Protein AF-A0A498IYC4-F1 (afdb_monomer_lite)

Radius of gyration: 26.21 Å; chains: 1; bounding box: 72×54×59 Å

Foldseek 3Di:
DDDDPPDDQPPVRVVVVVVVVVVVVVVVVVVVVVVLVVVLVVQLCQACLQPDDPDDDDPLADDDPVPPPDCPVPDPDPVRFAEDEPVDDDDDPGYHYDPPVDDPVVVVVVVVVVVVLSPDDSVVCSVQDDDDPPQQKHWHFFDPCVVPDSHGHPDIDIDFDCPPPVVRVVRDDD

Secondary structure (DSSP, 8-state):
----------HHHHHHHHHHHHHHHHHHHHHHHHHHHHHHHHHHHHSHHHH-SSPPPPGGGS--TTTS---GGGSPPGGGS-EEETTT----SS-EEES-S--HHHHHHHHHHHHHHHHS-HHHHHTTBS--TT-S-EEEESSTTGGG-SS--S-EEEE---SSHHHHHTTS--

Organism: Malus domestica (NCBI:txid3750)

Structure (mmCIF, N/CA/C/O backbone):
data_AF-A0A498IYC4-F1
#
_entry.id   AF-A0A498IYC4-F1
#
loop_
_atom_site.group_PDB
_atom_site.id
_atom_site.type_symbol
_atom_site.label_atom_id
_atom_site.label_alt_id
_atom_site.label_comp_id
_atom_site.label_asym_id
_atom_site.label_entity_id
_atom_site.label_seq_id
_atom_site.pdbx_PDB_ins_code
_atom_site.Cartn_x
_atom_site.Cartn_y
_atom_site.Cartn_z
_atom_site.occupancy
_atom_site.B_iso_or_equiv
_atom_site.auth_seq_id
_atom_site.auth_comp_id
_atom_site.auth_asym_id
_atom_site.auth_atom_id
_atom_site.pdbx_PDB_model_num
ATOM 1 N N . MET A 1 1 ? 43.119 5.562 38.377 1.00 42.00 1 MET A N 1
ATOM 2 C CA . MET A 1 1 ? 43.203 6.939 38.907 1.00 42.00 1 MET A CA 1
ATOM 3 C C . MET A 1 1 ? 44.291 7.665 38.141 1.00 42.00 1 MET A C 1
ATOM 5 O O . MET A 1 1 ? 45.462 7.445 38.417 1.00 42.00 1 MET A O 1
ATOM 9 N N . SER A 1 2 ? 43.911 8.480 37.162 1.00 34.44 2 SER A N 1
ATOM 10 C CA . SER A 1 2 ? 44.823 9.415 36.503 1.00 34.44 2 SER A CA 1
ATOM 11 C C . SER A 1 2 ? 44.057 10.721 36.361 1.00 34.44 2 SER A C 1
ATOM 13 O O . SER A 1 2 ? 43.002 10.772 35.736 1.00 34.44 2 SER A O 1
ATOM 15 N N . SER A 1 3 ? 44.538 11.705 37.108 1.00 34.72 3 SER A N 1
ATOM 16 C CA . SER A 1 3 ? 43.921 12.995 37.385 1.00 34.72 3 SER A CA 1
ATOM 17 C C . SER A 1 3 ? 43.755 13.814 36.105 1.00 34.72 3 SER A C 1
ATOM 19 O O . SER A 1 3 ? 44.741 14.098 35.426 1.00 34.72 3 SER A O 1
ATOM 21 N 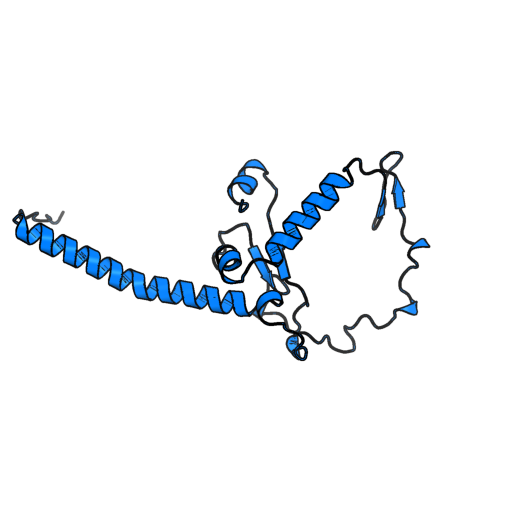N . ILE A 1 4 ? 42.520 14.200 35.780 1.00 39.94 4 ILE A N 1
ATOM 22 C CA . ILE A 1 4 ? 42.248 15.235 34.781 1.00 39.94 4 ILE A CA 1
ATOM 23 C C . ILE A 1 4 ? 42.516 16.569 35.476 1.00 39.94 4 ILE A C 1
ATOM 25 O O . ILE A 1 4 ? 41.738 17.007 36.323 1.00 39.94 4 ILE A O 1
ATOM 29 N N . ALA A 1 5 ? 43.638 17.203 35.145 1.00 36.84 5 ALA A N 1
ATOM 30 C CA . ALA A 1 5 ? 43.889 18.582 35.527 1.00 36.84 5 ALA A CA 1
ATOM 31 C C . ALA A 1 5 ? 42.936 19.490 34.730 1.00 36.84 5 ALA A C 1
ATOM 33 O O . ALA A 1 5 ? 43.202 19.834 33.581 1.00 36.84 5 ALA A O 1
ATOM 34 N N . LEU A 1 6 ? 41.808 19.861 35.338 1.00 39.97 6 LEU A N 1
ATOM 35 C CA . LEU A 1 6 ? 40.983 20.988 34.904 1.00 39.97 6 LEU A CA 1
ATOM 36 C C . LEU A 1 6 ? 41.756 22.282 35.203 1.00 39.97 6 LEU A C 1
ATOM 38 O O . LEU A 1 6 ? 41.612 22.871 36.272 1.00 39.97 6 LEU A O 1
ATOM 42 N N . GLN A 1 7 ? 42.625 22.706 34.284 1.00 46.94 7 GLN A N 1
ATOM 43 C CA . GLN A 1 7 ? 43.103 24.087 34.281 1.00 46.94 7 GLN A CA 1
ATOM 44 C C . GLN A 1 7 ? 41.942 24.989 33.849 1.00 46.94 7 GLN A C 1
ATOM 46 O O . GLN A 1 7 ? 41.302 24.739 32.828 1.00 46.94 7 GLN A O 1
ATOM 51 N N . ALA A 1 8 ? 41.651 26.013 34.652 1.00 43.56 8 ALA A N 1
ATOM 52 C CA . ALA A 1 8 ? 40.646 27.020 34.346 1.00 43.56 8 ALA A CA 1
ATOM 53 C C . ALA A 1 8 ? 41.053 27.775 33.071 1.00 43.56 8 ALA A C 1
ATOM 55 O O . ALA A 1 8 ? 42.001 28.557 33.081 1.00 43.56 8 ALA A O 1
ATOM 56 N N . LEU A 1 9 ? 40.357 27.495 31.971 1.00 53.31 9 LEU A N 1
ATOM 57 C CA . LEU A 1 9 ? 40.437 28.267 30.735 1.00 53.31 9 LEU A CA 1
ATOM 58 C C . LEU A 1 9 ? 39.869 29.666 31.016 1.00 53.31 9 LEU A C 1
ATOM 60 O O . LEU A 1 9 ? 38.807 29.783 31.635 1.00 53.31 9 LEU A O 1
ATOM 64 N N . ASP A 1 10 ? 40.565 30.729 30.601 1.00 56.44 10 ASP A N 1
ATOM 65 C CA . ASP A 1 10 ? 40.010 32.080 30.719 1.00 56.44 10 ASP A CA 1
ATOM 66 C C . ASP A 1 10 ? 38.731 32.218 29.864 1.00 56.44 10 ASP A C 1
ATOM 68 O O . ASP A 1 10 ? 38.463 31.409 28.972 1.00 56.44 10 ASP A O 1
ATOM 72 N N . HIS A 1 11 ? 37.906 33.233 30.137 1.00 55.81 11 HIS A N 1
ATOM 73 C CA . HIS A 1 11 ? 36.613 33.416 29.462 1.00 55.81 11 HIS A CA 1
ATOM 74 C C . HIS A 1 11 ? 36.739 33.486 27.926 1.00 55.81 11 HIS A C 1
ATOM 76 O O . HIS A 1 11 ? 35.845 33.039 27.209 1.00 55.81 11 HIS A O 1
ATOM 82 N N . ASN A 1 12 ? 37.852 34.004 27.407 1.00 54.34 12 ASN A N 1
ATOM 83 C CA . ASN A 1 12 ? 38.122 34.099 25.976 1.00 54.34 12 ASN A CA 1
ATOM 84 C C . ASN A 1 12 ? 38.537 32.735 25.399 1.00 54.34 12 ASN A C 1
ATOM 86 O O . ASN A 1 12 ? 38.101 32.348 24.316 1.00 54.34 12 ASN A O 1
ATOM 90 N N . GLN A 1 13 ? 39.320 31.963 26.151 1.00 55.06 13 GLN A N 1
ATOM 91 C CA . GLN A 1 13 ? 39.767 30.617 25.797 1.00 55.06 13 GLN A CA 1
ATOM 92 C C . GLN A 1 13 ? 38.619 29.589 25.846 1.00 55.06 13 GLN A C 1
ATOM 94 O O . GLN A 1 13 ? 38.542 28.714 24.982 1.00 55.06 13 GLN A O 1
ATOM 99 N N . CYS A 1 14 ? 37.674 29.743 26.781 1.00 52.44 14 CYS A N 1
ATOM 100 C CA . CYS A 1 14 ? 36.411 28.997 26.819 1.00 52.44 14 CYS A CA 1
ATOM 101 C C . CYS A 1 14 ? 35.538 29.276 25.590 1.00 52.44 14 CYS A C 1
ATOM 103 O O . CYS A 1 14 ? 35.030 28.334 24.987 1.00 52.44 14 CYS A O 1
ATOM 105 N N . ILE A 1 15 ? 35.396 30.542 25.175 1.00 54.22 15 ILE A N 1
ATOM 106 C CA . ILE A 1 15 ? 34.636 30.901 23.965 1.00 54.22 15 ILE A CA 1
ATOM 107 C C . ILE A 1 15 ? 35.261 30.245 22.731 1.00 54.22 15 ILE A C 1
ATOM 109 O O . ILE A 1 15 ? 34.549 29.617 21.952 1.00 54.22 15 ILE A O 1
ATOM 113 N N . VAL A 1 16 ? 36.586 30.320 22.571 1.00 64.62 16 VAL A N 1
ATOM 114 C CA . VAL A 1 16 ? 37.283 29.699 21.432 1.00 64.62 16 VAL A CA 1
ATOM 115 C C . VAL A 1 16 ? 37.105 28.179 21.429 1.00 64.62 16 VAL A C 1
ATOM 117 O O . VAL A 1 16 ? 36.859 27.600 20.374 1.00 64.62 16 VAL A O 1
ATOM 120 N N . TYR A 1 17 ? 37.169 27.527 22.593 1.00 56.97 17 TYR A N 1
ATOM 121 C CA . TYR A 1 17 ? 36.977 26.079 22.694 1.00 56.97 17 TYR A CA 1
ATOM 122 C C . TYR A 1 17 ? 35.530 25.661 22.398 1.00 56.97 17 TYR A C 1
ATOM 124 O O . TYR A 1 17 ? 35.314 24.681 21.691 1.00 56.97 17 TYR A O 1
ATOM 132 N N . VAL A 1 18 ? 34.538 26.430 22.859 1.00 54.81 18 VAL A N 1
ATOM 133 C CA . VAL A 1 18 ? 33.115 26.206 22.553 1.00 54.81 18 VAL A CA 1
ATOM 134 C C . VAL A 1 18 ? 32.833 26.428 21.067 1.00 54.81 18 VAL A C 1
ATOM 136 O O . VAL A 1 18 ? 32.206 25.577 20.449 1.00 54.81 18 VAL A O 1
ATOM 139 N N . PHE A 1 19 ? 33.349 27.495 20.451 1.00 53.06 19 PHE A N 1
ATOM 140 C CA . PHE A 1 19 ? 33.219 27.714 19.004 1.00 53.06 19 PHE A CA 1
ATOM 141 C C . PHE A 1 19 ? 33.920 26.628 18.192 1.00 53.06 19 PHE A C 1
ATOM 143 O O . PHE A 1 19 ? 33.370 26.160 17.198 1.00 53.06 19 PHE A O 1
ATOM 150 N N . TYR A 1 20 ? 35.103 26.184 18.616 1.00 56.66 20 TYR A N 1
ATOM 151 C CA . TYR A 1 20 ? 35.818 25.089 17.970 1.00 56.66 20 TYR A CA 1
ATOM 152 C C . TYR A 1 20 ? 35.054 23.769 18.096 1.00 56.66 20 TYR A C 1
ATOM 154 O O . TYR A 1 20 ? 34.948 23.044 17.112 1.00 56.66 20 TYR A O 1
ATOM 162 N N . LEU A 1 21 ? 34.475 23.474 19.264 1.00 49.66 21 LEU A N 1
ATOM 163 C CA . LEU A 1 21 ? 33.630 22.299 19.476 1.00 49.66 21 LEU A CA 1
ATOM 164 C C . LEU A 1 21 ? 32.330 22.374 18.676 1.00 49.66 21 LEU A C 1
ATOM 166 O O . LEU A 1 21 ? 31.984 21.379 18.061 1.00 49.66 21 LEU A O 1
ATOM 170 N N . ILE A 1 22 ? 31.648 23.522 18.622 1.00 52.56 22 ILE A N 1
ATOM 171 C CA . ILE A 1 22 ? 30.436 23.723 17.807 1.00 52.56 22 ILE A CA 1
ATOM 172 C C . ILE A 1 22 ? 30.765 23.567 16.322 1.00 52.56 22 ILE A C 1
ATOM 174 O O . ILE A 1 22 ? 30.060 22.850 15.627 1.00 52.56 22 ILE A O 1
ATOM 178 N N . THR A 1 23 ? 31.861 24.164 15.849 1.00 54.59 23 THR A N 1
ATOM 179 C CA . THR A 1 23 ? 32.302 24.049 14.447 1.00 54.59 23 THR A CA 1
ATOM 180 C C . THR A 1 23 ? 32.775 22.629 14.111 1.00 54.59 23 THR A C 1
ATOM 182 O O . THR A 1 23 ? 32.574 22.144 13.004 1.00 54.59 23 THR A O 1
ATOM 185 N N . ARG A 1 24 ? 33.401 21.921 15.060 1.00 54.50 24 ARG A N 1
ATOM 186 C CA . ARG A 1 24 ? 33.771 20.503 14.907 1.00 54.50 24 ARG A CA 1
ATOM 187 C C . ARG A 1 24 ? 32.547 19.594 14.938 1.00 54.50 24 ARG A C 1
ATOM 189 O O . ARG A 1 24 ? 32.500 18.658 14.155 1.00 54.50 24 ARG A O 1
ATOM 196 N N . LEU A 1 25 ? 31.580 19.859 15.815 1.00 49.78 25 LEU A N 1
ATOM 197 C CA . LEU A 1 25 ? 30.310 19.138 15.892 1.00 49.78 25 LEU A CA 1
ATOM 198 C C . LEU A 1 25 ? 29.484 19.377 14.629 1.00 49.78 25 LEU A C 1
ATOM 200 O O . LEU A 1 25 ? 28.968 18.410 14.088 1.00 49.78 25 LEU A O 1
ATOM 204 N N . SER A 1 26 ? 29.427 20.604 14.102 1.00 56.22 26 SER A N 1
ATOM 205 C CA . SER A 1 26 ? 28.764 20.889 12.826 1.00 56.22 26 SER A CA 1
ATOM 206 C C . SER A 1 26 ? 29.482 20.212 11.660 1.00 56.22 26 SER A C 1
ATOM 208 O O . SER A 1 26 ? 28.836 19.518 10.894 1.00 56.22 26 SER A O 1
ATOM 210 N N . ALA A 1 27 ? 30.815 20.279 11.575 1.00 55.62 27 ALA A N 1
ATOM 211 C CA . ALA A 1 27 ? 31.581 19.622 10.510 1.00 55.62 27 ALA A CA 1
ATOM 212 C C . ALA A 1 27 ? 31.591 18.081 10.584 1.00 55.62 27 ALA A C 1
ATOM 214 O O . ALA A 1 27 ? 31.860 17.432 9.579 1.00 55.62 27 ALA A O 1
ATOM 215 N N . LEU A 1 28 ? 31.335 17.487 11.755 1.00 55.41 28 LEU A N 1
ATOM 216 C CA . LEU A 1 28 ? 31.106 16.044 11.912 1.00 55.41 28 LEU A CA 1
ATOM 217 C C . LEU A 1 28 ? 29.643 15.664 11.635 1.00 55.41 28 LEU A C 1
ATOM 219 O O . LEU A 1 28 ? 29.381 14.541 11.211 1.00 55.41 28 LEU A O 1
ATOM 223 N N . CYS A 1 29 ? 28.706 16.591 11.851 1.00 55.34 29 CYS A N 1
ATOM 224 C CA . CYS A 1 29 ? 27.283 16.415 11.578 1.00 55.34 29 CYS A CA 1
ATOM 225 C C . CYS A 1 29 ? 26.966 16.562 10.083 1.00 55.34 29 CYS A C 1
ATOM 227 O O . CYS A 1 29 ? 26.213 15.760 9.563 1.00 55.34 29 CYS A O 1
ATOM 229 N N . GLU A 1 30 ? 27.590 17.504 9.370 1.00 58.69 30 GLU A N 1
ATOM 230 C CA . GLU A 1 30 ? 27.411 17.734 7.925 1.00 58.69 30 GLU A CA 1
ATOM 231 C C . GLU A 1 30 ? 27.602 16.481 7.048 1.00 58.69 30 GLU A C 1
ATOM 233 O O . GLU A 1 30 ? 26.713 16.179 6.257 1.00 58.69 30 GLU A O 1
ATOM 238 N N . PRO A 1 31 ? 28.688 15.689 7.165 1.00 63.19 31 PRO A N 1
ATOM 239 C CA . PRO A 1 31 ? 28.844 14.483 6.354 1.00 63.19 31 PRO A CA 1
ATOM 240 C C . PRO A 1 31 ? 27.835 13.387 6.721 1.00 63.19 31 PRO A C 1
ATOM 242 O O . PRO A 1 31 ? 27.396 12.663 5.834 1.00 63.19 31 PRO A O 1
ATOM 245 N N . LEU A 1 32 ? 27.428 13.280 7.991 1.00 58.28 32 LEU A N 1
ATOM 246 C CA . LEU A 1 32 ? 26.390 12.334 8.421 1.00 58.28 32 LEU A CA 1
ATOM 247 C C . LEU A 1 32 ? 24.993 12.777 7.968 1.00 58.28 32 LEU A C 1
ATOM 249 O O . LEU A 1 32 ? 24.196 11.950 7.547 1.00 58.28 32 LEU A O 1
ATOM 253 N N . LEU A 1 33 ? 24.713 14.077 8.015 1.00 59.59 33 LEU A N 1
ATOM 254 C CA . LEU A 1 33 ? 23.478 14.693 7.547 1.00 59.59 33 LEU A CA 1
ATOM 255 C C . LEU A 1 33 ? 23.371 14.589 6.024 1.00 59.59 33 LEU A C 1
ATOM 257 O O . LEU A 1 33 ? 22.323 14.220 5.515 1.00 59.59 33 LEU A O 1
ATOM 261 N N . SER A 1 34 ? 24.462 14.835 5.299 1.00 60.56 34 SER A N 1
ATOM 262 C CA . SER A 1 34 ? 24.543 14.649 3.850 1.00 60.56 34 SER A CA 1
ATOM 263 C C . SER A 1 34 ? 24.367 13.182 3.457 1.00 60.56 34 SER A C 1
ATOM 265 O O . SER A 1 34 ? 23.607 12.904 2.536 1.00 60.56 34 SER A O 1
ATOM 267 N N . GLN A 1 35 ? 24.989 12.238 4.173 1.00 59.56 35 GLN A N 1
ATOM 268 C CA . GLN A 1 35 ? 24.760 10.804 3.957 1.00 59.56 35 GLN A CA 1
ATOM 269 C C . GLN A 1 35 ? 23.309 10.406 4.234 1.00 59.56 35 GLN A C 1
ATOM 271 O O . GLN A 1 35 ? 22.715 9.710 3.419 1.00 59.56 35 GLN A O 1
ATOM 276 N N . LEU A 1 36 ? 22.725 10.883 5.336 1.00 59.09 36 LEU A N 1
ATOM 277 C CA . LEU A 1 36 ? 21.330 10.619 5.684 1.00 59.09 36 LEU A CA 1
ATOM 278 C C . LEU A 1 36 ? 20.376 11.182 4.623 1.00 59.09 36 LEU A C 1
ATOM 280 O O . LEU A 1 36 ? 19.483 10.476 4.177 1.00 59.09 36 LEU A O 1
ATOM 284 N N . ILE A 1 37 ? 20.595 12.419 4.169 1.00 61.81 37 ILE A N 1
ATOM 285 C CA . ILE A 1 37 ? 19.826 13.043 3.083 1.00 61.81 37 ILE A CA 1
ATOM 286 C C . ILE A 1 37 ? 19.982 12.246 1.781 1.00 61.81 37 ILE A C 1
ATOM 288 O O . ILE A 1 37 ? 18.993 12.017 1.093 1.00 61.81 37 ILE A O 1
ATOM 292 N N . HIS A 1 38 ? 21.190 11.786 1.445 1.00 58.22 38 HIS A N 1
ATOM 293 C CA . HIS A 1 38 ? 21.422 10.981 0.244 1.00 58.22 38 HIS A CA 1
ATOM 294 C C . HIS A 1 38 ? 20.688 9.638 0.282 1.00 58.22 38 HIS A C 1
ATOM 296 O O . HIS A 1 38 ? 19.986 9.323 -0.673 1.00 58.22 38 HIS A O 1
ATOM 302 N N . ILE A 1 39 ? 20.788 8.885 1.381 1.00 61.06 39 ILE A N 1
ATOM 303 C CA . ILE A 1 39 ? 20.086 7.599 1.537 1.00 61.06 39 ILE A CA 1
ATOM 304 C C . ILE A 1 39 ? 18.567 7.804 1.458 1.00 61.06 39 ILE A C 1
ATOM 306 O O . ILE A 1 39 ? 17.844 7.028 0.833 1.00 61.06 39 ILE A O 1
ATOM 310 N N . HIS A 1 40 ? 18.080 8.899 2.035 1.00 63.44 40 HIS A N 1
ATOM 311 C CA . HIS A 1 40 ? 16.674 9.268 2.012 1.00 63.44 40 HIS A CA 1
ATOM 312 C C . HIS A 1 40 ? 16.148 9.592 0.609 1.00 63.44 40 HIS A C 1
ATOM 314 O O . HIS A 1 40 ? 15.066 9.141 0.228 1.00 63.44 40 HIS A O 1
ATOM 320 N N . ILE A 1 41 ? 16.928 10.347 -0.170 1.00 65.31 41 ILE A N 1
ATOM 321 C CA . ILE A 1 41 ? 16.619 10.676 -1.565 1.00 65.31 41 ILE A CA 1
ATOM 322 C C . ILE A 1 41 ? 16.639 9.406 -2.421 1.00 65.31 41 ILE A C 1
ATOM 324 O O . ILE A 1 41 ? 15.665 9.145 -3.123 1.00 65.31 41 ILE A O 1
ATOM 328 N N . GLU A 1 42 ? 17.682 8.576 -2.307 1.00 67.06 42 GLU A N 1
ATOM 329 C CA . GLU A 1 42 ? 17.782 7.304 -3.043 1.00 67.06 42 GLU A CA 1
ATOM 330 C C . GLU A 1 42 ? 16.602 6.374 -2.740 1.00 67.06 42 GLU A C 1
ATOM 332 O O . GLU A 1 42 ? 16.078 5.691 -3.619 1.00 67.06 42 GLU A O 1
ATOM 337 N N . GLY A 1 43 ? 16.144 6.368 -1.491 1.00 70.44 43 GLY A N 1
ATOM 338 C CA . GLY A 1 43 ? 14.951 5.658 -1.074 1.00 70.44 43 GLY A CA 1
ATOM 339 C C . GLY A 1 43 ? 13.668 6.148 -1.748 1.00 70.44 43 GLY A C 1
ATOM 340 O O . GLY A 1 43 ? 12.902 5.360 -2.308 1.00 70.44 43 GLY A O 1
ATOM 341 N N . MET A 1 44 ? 13.445 7.461 -1.735 1.00 76.69 44 MET A N 1
ATOM 342 C CA . MET A 1 44 ? 12.281 8.088 -2.368 1.00 76.69 44 MET A CA 1
ATOM 343 C C . MET A 1 44 ? 12.234 7.898 -3.880 1.00 76.69 44 MET A C 1
ATOM 345 O O . MET A 1 44 ? 11.140 7.764 -4.433 1.00 76.69 44 MET A O 1
ATOM 349 N N . GLU A 1 45 ? 13.387 7.834 -4.544 1.00 80.81 45 GLU A N 1
ATOM 350 C CA . GLU A 1 45 ? 13.481 7.553 -5.979 1.00 80.81 45 GLU A CA 1
ATOM 351 C C . GLU A 1 45 ? 13.031 6.133 -6.345 1.00 80.81 45 GLU A C 1
ATOM 353 O O . GLU A 1 45 ? 12.650 5.904 -7.491 1.00 80.81 45 GLU A O 1
ATOM 358 N N . LYS A 1 46 ? 13.001 5.183 -5.397 1.00 84.25 46 LYS A N 1
ATOM 359 C CA . LYS A 1 46 ? 12.465 3.831 -5.643 1.00 84.25 46 LYS A CA 1
ATOM 360 C C . LYS A 1 46 ? 10.930 3.804 -5.691 1.00 84.25 46 LYS A C 1
ATOM 362 O O . LYS A 1 46 ? 10.363 2.916 -6.334 1.00 84.25 46 LYS A O 1
ATOM 367 N N . LEU A 1 47 ? 10.242 4.751 -5.040 1.00 87.19 47 LEU A N 1
ATOM 368 C CA . LEU A 1 47 ? 8.774 4.794 -5.012 1.00 87.19 47 LEU A CA 1
ATOM 369 C C . LEU A 1 47 ? 8.196 4.993 -6.407 1.00 87.19 47 LEU A C 1
ATOM 371 O O . LEU A 1 47 ? 8.551 5.943 -7.104 1.00 87.19 47 LEU A O 1
ATOM 375 N N . ILE A 1 48 ? 7.227 4.160 -6.778 1.00 89.12 48 ILE A N 1
ATOM 376 C CA . ILE A 1 48 ? 6.564 4.247 -8.085 1.00 89.12 48 ILE A CA 1
ATOM 377 C C . ILE A 1 48 ? 5.907 5.617 -8.248 1.00 89.12 48 ILE A C 1
ATOM 379 O O . ILE A 1 48 ? 6.011 6.227 -9.310 1.00 89.12 48 ILE A O 1
ATOM 383 N N . SER A 1 49 ? 5.299 6.137 -7.179 1.00 84.69 49 SER A N 1
ATOM 384 C CA . SER A 1 49 ? 4.691 7.471 -7.146 1.00 84.69 49 SER A CA 1
ATOM 385 C C . SER A 1 49 ? 5.676 8.624 -7.372 1.00 84.69 49 SER A C 1
ATOM 387 O O . SER A 1 49 ? 5.233 9.717 -7.718 1.00 84.69 49 SER A O 1
ATOM 389 N N . SER A 1 50 ? 6.985 8.408 -7.210 1.00 83.06 50 SER A N 1
ATOM 390 C CA . SER A 1 50 ? 8.009 9.440 -7.420 1.00 83.06 50 SER A CA 1
ATOM 391 C C . SER A 1 50 ? 8.517 9.493 -8.862 1.00 83.06 50 SER A C 1
ATOM 393 O O . SER A 1 50 ? 8.720 10.582 -9.396 1.00 83.06 50 SER A O 1
ATOM 395 N N . TRP A 1 51 ? 8.739 8.342 -9.507 1.00 84.62 51 TRP A N 1
ATOM 396 C CA . TRP A 1 51 ? 9.393 8.290 -10.825 1.00 84.62 51 TRP A CA 1
ATOM 397 C C . TRP A 1 51 ? 8.441 7.997 -11.989 1.00 84.62 51 TRP A C 1
ATOM 399 O O . TRP A 1 51 ? 8.741 8.353 -13.133 1.00 84.62 51 TRP A O 1
ATOM 409 N N . TYR A 1 52 ? 7.293 7.357 -11.745 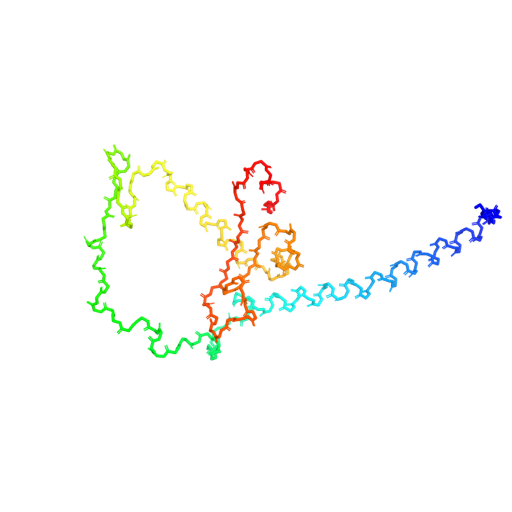1.00 86.00 52 TYR A N 1
ATOM 410 C CA . TYR A 1 52 ? 6.384 6.991 -12.824 1.00 86.00 52 TYR A CA 1
ATOM 411 C C . TYR A 1 52 ? 5.548 8.186 -13.287 1.00 86.00 52 TYR A C 1
ATOM 413 O O . TYR A 1 52 ? 4.642 8.653 -12.603 1.00 86.00 52 TYR A O 1
ATOM 421 N N . ASN A 1 53 ? 5.804 8.641 -14.511 1.00 84.12 53 ASN A N 1
ATOM 422 C CA . ASN A 1 53 ? 5.071 9.731 -15.162 1.00 84.12 53 ASN A CA 1
ATOM 423 C C . ASN A 1 53 ? 4.585 9.340 -16.573 1.00 84.12 53 ASN A C 1
ATOM 425 O O . ASN A 1 53 ? 4.614 10.144 -17.503 1.00 84.12 53 ASN A O 1
ATOM 429 N N . GLY A 1 54 ? 4.149 8.084 -16.737 1.00 82.75 54 GLY A N 1
ATOM 430 C CA . GLY A 1 54 ? 3.689 7.545 -18.025 1.00 82.75 54 GLY A CA 1
ATOM 431 C C . GLY A 1 54 ? 4.806 6.999 -18.924 1.00 82.75 54 GLY A C 1
ATOM 432 O O . GLY A 1 54 ? 4.581 6.766 -20.110 1.00 82.75 54 GLY A O 1
ATOM 433 N N . GLN A 1 55 ? 6.004 6.793 -18.372 1.00 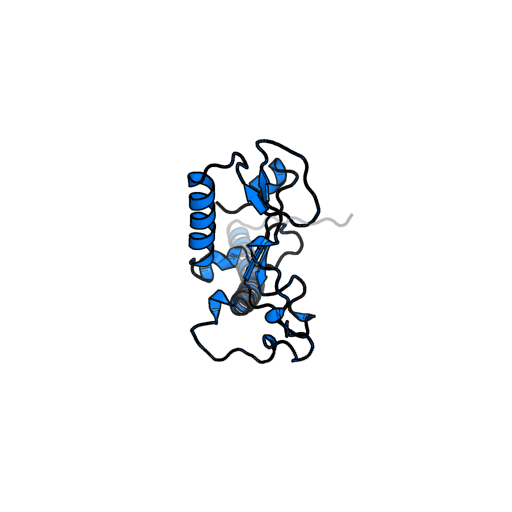83.62 55 GLN A N 1
ATOM 434 C CA . GLN A 1 55 ? 7.120 6.119 -19.042 1.00 83.62 55 GLN A CA 1
ATOM 435 C C . GLN A 1 55 ? 6.867 4.6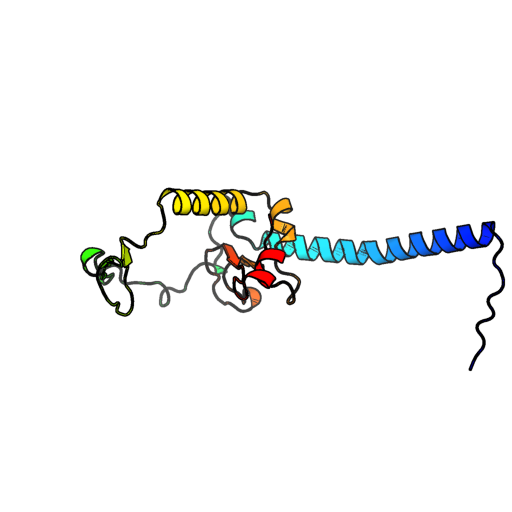15 -19.245 1.00 83.62 55 GLN A C 1
ATOM 437 O O . GLN A 1 55 ? 5.947 4.026 -18.674 1.00 83.62 55 GLN A O 1
ATOM 442 N N . THR A 1 56 ? 7.712 3.981 -20.062 1.00 87.94 56 THR A N 1
ATOM 443 C CA . THR A 1 56 ? 7.718 2.523 -20.231 1.00 87.94 56 THR A CA 1
ATOM 444 C C . THR A 1 56 ? 8.076 1.831 -18.918 1.00 87.94 56 THR A C 1
ATOM 446 O O . THR A 1 56 ? 8.967 2.266 -18.192 1.00 87.94 56 THR A O 1
ATOM 449 N N . LEU A 1 57 ? 7.388 0.726 -18.641 1.00 89.19 57 LEU A N 1
ATOM 450 C CA . LEU A 1 57 ? 7.626 -0.105 -17.470 1.00 89.19 57 LEU A CA 1
ATOM 451 C C . LEU A 1 57 ? 9.025 -0.759 -17.529 1.00 89.19 57 LEU A C 1
ATOM 453 O O . LEU A 1 57 ? 9.326 -1.389 -18.547 1.00 89.19 57 LEU A O 1
ATOM 457 N N . PRO A 1 58 ? 9.864 -0.661 -16.479 1.00 91.38 58 PRO A N 1
ATOM 458 C CA . PRO A 1 58 ? 11.139 -1.373 -16.435 1.00 91.38 58 PRO A CA 1
ATOM 459 C C . PRO A 1 58 ? 10.940 -2.892 -16.458 1.00 91.38 58 PRO A C 1
ATOM 461 O O . PRO A 1 58 ? 9.955 -3.401 -15.922 1.00 91.38 58 PRO A O 1
ATOM 464 N N . GLU A 1 59 ? 11.902 -3.628 -17.022 1.00 92.62 59 GLU A N 1
ATOM 465 C CA . GLU A 1 59 ? 11.849 -5.099 -17.089 1.00 92.62 59 GLU A CA 1
ATOM 466 C C . GLU A 1 59 ? 11.708 -5.749 -15.709 1.00 92.62 59 GLU A C 1
ATOM 468 O O . GLU A 1 59 ? 11.009 -6.749 -15.574 1.00 92.62 59 GLU A O 1
ATOM 473 N N . SER A 1 60 ? 12.277 -5.130 -14.673 1.00 91.94 60 SER A N 1
ATOM 474 C CA . SER A 1 60 ? 12.172 -5.592 -13.289 1.00 91.94 60 SER A CA 1
ATOM 475 C C . SER A 1 60 ? 10.751 -5.549 -12.717 1.00 91.94 60 SER A C 1
ATOM 477 O O . SER A 1 60 ? 10.520 -6.142 -11.678 1.00 91.94 60 SER A O 1
ATOM 479 N N . TYR A 1 61 ? 9.775 -4.918 -13.376 1.00 9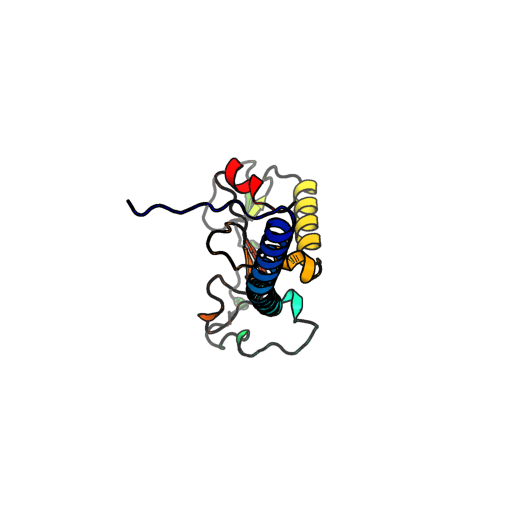2.94 61 TYR A N 1
ATOM 480 C CA . TYR A 1 61 ? 8.354 -4.960 -12.987 1.00 92.94 61 TYR A CA 1
ATOM 481 C C . TYR A 1 61 ? 7.512 -5.866 -13.899 1.00 92.94 61 TYR A C 1
ATOM 483 O O . TYR A 1 61 ? 6.289 -5.965 -13.762 1.00 92.94 61 TYR A O 1
ATOM 491 N N . ILE A 1 62 ? 8.144 -6.521 -14.873 1.00 92.12 62 ILE A N 1
ATOM 492 C CA . ILE A 1 62 ? 7.477 -7.369 -15.851 1.00 92.12 62 ILE A CA 1
ATOM 493 C C . ILE A 1 62 ? 7.598 -8.823 -15.396 1.00 92.12 62 ILE A C 1
ATOM 495 O O . ILE A 1 62 ? 8.629 -9.465 -15.563 1.00 92.12 62 ILE A O 1
ATOM 499 N N . PHE A 1 63 ? 6.499 -9.382 -14.887 1.00 91.25 63 PHE A N 1
ATOM 500 C CA . PHE A 1 63 ? 6.447 -10.799 -14.521 1.00 91.25 63 PHE A CA 1
ATOM 501 C C . PHE A 1 63 ? 6.798 -11.711 -15.709 1.00 91.25 63 PHE A C 1
ATOM 503 O O . PHE A 1 63 ? 6.389 -11.417 -16.843 1.00 91.25 63 PHE A O 1
ATOM 510 N N . PRO A 1 64 ? 7.490 -12.840 -15.487 1.00 90.81 64 PRO A N 1
ATOM 511 C CA . PRO A 1 64 ? 7.725 -13.825 -16.534 1.00 90.81 64 PRO A CA 1
ATOM 512 C C . PRO A 1 64 ? 6.402 -14.485 -16.950 1.00 90.81 64 PRO A C 1
ATOM 514 O O . PRO A 1 64 ? 5.423 -14.491 -16.202 1.00 90.81 64 PRO A O 1
ATOM 517 N N . LEU A 1 65 ? 6.333 -14.971 -18.193 1.00 86.81 65 LEU A N 1
ATOM 518 C CA . LEU A 1 65 ? 5.074 -15.407 -18.820 1.00 86.81 65 LEU A CA 1
ATOM 519 C C . LEU A 1 65 ? 4.364 -16.534 -18.058 1.00 86.81 65 LEU A C 1
ATOM 521 O O . LEU A 1 65 ? 3.138 -16.578 -18.055 1.00 86.81 65 LEU A O 1
ATOM 525 N N . ASP A 1 66 ? 5.126 -17.416 -17.425 1.00 85.69 66 ASP A N 1
ATOM 526 C CA . ASP A 1 66 ? 4.658 -18.536 -16.610 1.00 85.69 66 ASP A CA 1
ATOM 527 C C . ASP A 1 66 ? 4.116 -18.107 -15.237 1.00 85.69 66 ASP A C 1
ATOM 529 O O . ASP A 1 66 ? 3.224 -18.766 -14.705 1.00 85.69 66 ASP A O 1
ATOM 533 N N . ALA A 1 67 ? 4.601 -16.989 -14.686 1.00 85.06 67 ALA A N 1
ATOM 534 C CA . ALA A 1 67 ? 4.116 -16.418 -13.427 1.00 85.06 67 ALA A CA 1
ATOM 535 C C . ALA A 1 67 ? 2.944 -15.438 -13.606 1.00 85.06 67 ALA A C 1
ATOM 537 O O . ALA A 1 67 ? 2.253 -15.104 -12.640 1.00 85.06 67 ALA A O 1
ATOM 538 N N . ARG A 1 68 ? 2.699 -14.947 -14.828 1.00 85.25 68 ARG A N 1
ATOM 539 C CA . ARG A 1 68 ? 1.527 -14.109 -15.110 1.00 85.25 68 ARG A CA 1
ATOM 540 C C . ARG A 1 68 ? 0.262 -14.942 -14.952 1.00 85.25 68 ARG A C 1
ATOM 542 O O . ARG A 1 68 ? 0.167 -16.044 -15.486 1.00 85.25 68 ARG A O 1
ATOM 549 N N . SER A 1 69 ? -0.741 -14.390 -14.270 1.00 69.19 69 SER A N 1
ATOM 550 C CA . SER A 1 69 ? -2.051 -15.037 -14.145 1.00 69.19 69 SER A CA 1
ATOM 551 C C . SER A 1 69 ? -2.696 -15.171 -15.532 1.00 69.19 69 SER A C 1
ATOM 553 O O . SER A 1 69 ? -3.255 -14.222 -16.078 1.00 69.19 69 SER A O 1
ATOM 555 N N . GLY A 1 70 ? -2.521 -16.341 -16.148 1.00 59.78 70 GLY A N 1
ATOM 556 C CA . GLY A 1 70 ? -2.755 -16.565 -17.576 1.00 59.78 70 GLY A CA 1
ATOM 557 C C . GLY A 1 70 ? -4.151 -17.060 -17.945 1.00 59.78 70 GLY A C 1
ATOM 558 O O . GLY A 1 70 ? -4.395 -17.338 -19.115 1.00 59.78 70 GLY A O 1
ATOM 559 N N . ASN A 1 71 ? -5.079 -17.196 -16.994 1.00 59.47 71 ASN A N 1
ATOM 560 C CA . ASN A 1 71 ? -6.400 -17.757 -17.280 1.00 59.47 71 ASN A CA 1
ATOM 561 C C . ASN A 1 71 ? -7.533 -16.927 -16.655 1.00 59.47 71 ASN A C 1
ATOM 563 O O . ASN A 1 71 ? -8.125 -17.295 -15.640 1.00 59.47 71 ASN A O 1
ATOM 567 N N . LEU A 1 72 ? -7.857 -15.796 -17.295 1.00 55.12 72 LEU A N 1
ATOM 568 C CA . LEU A 1 72 ? -9.032 -14.977 -16.954 1.00 55.12 72 LEU A CA 1
ATOM 569 C C . LEU A 1 72 ? -10.359 -15.746 -17.087 1.00 55.12 72 LEU A C 1
ATOM 571 O O . LEU A 1 72 ? -11.346 -15.366 -16.467 1.00 55.12 72 LEU A O 1
ATOM 575 N N . THR A 1 73 ? -10.390 -16.840 -17.851 1.00 55.34 73 THR A N 1
ATOM 576 C CA . THR A 1 73 ? -11.578 -17.688 -18.048 1.00 55.34 73 THR A CA 1
ATOM 577 C C . THR A 1 73 ? -11.964 -18.523 -16.822 1.00 55.34 73 THR A C 1
ATOM 579 O O . THR A 1 73 ? -13.068 -19.058 -16.785 1.00 55.34 73 THR A O 1
ATOM 582 N N . THR A 1 74 ? -11.091 -18.623 -15.815 1.00 55.16 74 THR A N 1
ATOM 583 C CA . THR A 1 74 ? -11.346 -19.328 -14.542 1.00 55.16 74 THR A CA 1
ATOM 584 C C . THR A 1 74 ? -11.463 -18.401 -13.336 1.00 55.16 74 THR A C 1
ATOM 586 O O . THR A 1 74 ? -11.594 -18.891 -12.214 1.00 55.16 74 THR A O 1
ATOM 589 N N . ALA A 1 75 ? -11.419 -17.077 -13.530 1.00 59.69 75 ALA A N 1
ATOM 590 C CA . ALA A 1 75 ? -11.718 -16.164 -12.436 1.00 59.69 75 ALA A CA 1
ATOM 591 C C . ALA A 1 75 ? -13.146 -16.463 -11.943 1.00 59.69 75 ALA A C 1
ATOM 593 O O . ALA A 1 75 ? -14.066 -16.509 -12.769 1.00 59.69 75 ALA A O 1
ATOM 594 N N . PRO A 1 76 ? -13.354 -16.726 -10.640 1.00 59.56 76 PRO A N 1
ATOM 595 C CA . PRO A 1 76 ? -14.697 -16.928 -10.128 1.00 59.56 76 PRO A CA 1
ATOM 596 C C . PRO A 1 76 ? -15.531 -15.703 -10.504 1.00 59.56 76 PRO A C 1
ATOM 598 O O . PRO A 1 76 ? -15.095 -14.570 -10.288 1.00 59.56 76 PRO A O 1
ATOM 601 N N . SER A 1 77 ? -16.711 -15.929 -11.101 1.00 63.19 77 SER A N 1
ATOM 602 C CA . SER A 1 77 ? -17.677 -14.843 -11.287 1.00 63.19 77 SER A CA 1
ATOM 603 C C . SER A 1 77 ? -17.841 -14.133 -9.948 1.00 63.19 77 SER A C 1
ATOM 605 O O . SER A 1 77 ? -17.823 -14.786 -8.902 1.00 63.19 77 SER A O 1
ATOM 607 N N . ARG A 1 78 ? -18.035 -12.812 -9.964 1.00 60.91 78 ARG A N 1
ATOM 608 C CA . ARG A 1 78 ? -18.373 -12.057 -8.751 1.00 60.91 78 ARG A CA 1
ATOM 609 C C . ARG A 1 78 ? -19.562 -12.694 -8.017 1.00 60.91 78 ARG A C 1
ATOM 611 O O . ARG A 1 78 ? -19.598 -12.667 -6.793 1.00 60.91 78 ARG A O 1
ATOM 618 N N . ASP A 1 79 ? -20.459 -13.334 -8.768 1.00 66.62 79 ASP A N 1
ATOM 619 C CA . ASP A 1 79 ? -21.625 -14.071 -8.267 1.00 66.62 79 ASP A CA 1
ATOM 620 C C . ASP A 1 79 ? -21.269 -15.334 -7.458 1.00 66.62 79 ASP A C 1
ATOM 622 O O . ASP A 1 79 ? -22.083 -15.815 -6.677 1.00 66.62 79 ASP A O 1
ATOM 626 N N . ASN A 1 80 ? -20.058 -15.876 -7.627 1.00 69.00 80 ASN A N 1
ATOM 627 C CA . ASN A 1 80 ? -19.586 -17.088 -6.952 1.00 69.00 80 ASN A CA 1
ATOM 628 C C . ASN A 1 80 ? -18.824 -16.797 -5.653 1.00 69.00 80 ASN A C 1
ATOM 630 O O . ASN A 1 80 ? -18.416 -17.741 -4.975 1.00 69.00 80 ASN A O 1
ATOM 634 N N . ILE A 1 81 ? -18.585 -15.526 -5.314 1.00 74.25 81 ILE A N 1
ATOM 635 C CA . ILE A 1 81 ? -17.840 -15.171 -4.105 1.00 74.25 81 ILE A CA 1
ATOM 636 C C . ILE A 1 81 ? -18.842 -15.007 -2.955 1.00 74.25 81 ILE A C 1
ATOM 638 O O . ILE A 1 81 ? -19.719 -14.144 -3.041 1.00 74.25 81 ILE A O 1
ATOM 642 N N . PRO A 1 82 ? -18.746 -15.808 -1.878 1.00 73.94 82 PRO A N 1
ATOM 643 C CA . PRO A 1 82 ? -19.720 -15.749 -0.799 1.00 73.94 82 PRO A CA 1
ATOM 644 C C . PRO A 1 82 ? -19.748 -14.369 -0.137 1.00 73.94 82 PRO A C 1
ATOM 646 O O . PRO A 1 82 ? -18.704 -13.780 0.156 1.00 73.94 82 PRO A O 1
ATOM 649 N N . VAL A 1 83 ? -20.954 -13.872 0.132 1.00 77.38 83 VAL A N 1
ATOM 650 C CA . VAL A 1 83 ? -21.183 -12.628 0.871 1.00 77.38 83 VAL A CA 1
ATOM 651 C C . VAL A 1 83 ? -21.730 -12.978 2.253 1.00 77.38 83 VAL A C 1
ATOM 653 O O . VAL A 1 83 ? -22.797 -13.577 2.366 1.00 77.38 83 VAL A O 1
ATOM 656 N N . ILE A 1 84 ? -21.000 -12.616 3.306 1.00 82.31 84 ILE A N 1
ATOM 657 C CA . ILE A 1 84 ? -21.442 -12.736 4.695 1.00 82.31 84 ILE A CA 1
ATOM 658 C C . ILE A 1 84 ? -22.198 -11.472 5.083 1.00 82.31 84 ILE A C 1
ATOM 660 O O . ILE A 1 84 ? -21.659 -10.366 5.031 1.00 82.31 84 ILE A O 1
ATOM 664 N N . ASP A 1 85 ? -23.424 -11.665 5.554 1.00 81.19 85 ASP A N 1
ATOM 665 C CA . ASP A 1 85 ? -24.170 -10.651 6.286 1.00 81.19 85 ASP A CA 1
ATOM 666 C C . ASP A 1 85 ? -23.842 -10.753 7.783 1.00 81.19 85 ASP A C 1
ATOM 668 O O . ASP A 1 85 ? -24.272 -11.687 8.474 1.00 81.19 85 ASP A O 1
ATOM 672 N N . LEU A 1 86 ? -23.067 -9.791 8.296 1.00 77.94 86 LEU A N 1
ATOM 673 C CA . LEU A 1 86 ? -22.721 -9.739 9.722 1.00 77.94 86 LEU A CA 1
ATOM 674 C C . LEU A 1 86 ? -23.893 -9.331 10.620 1.00 77.94 86 LEU A C 1
ATOM 676 O O . LEU A 1 86 ? -23.806 -9.502 11.835 1.00 77.94 86 LEU A O 1
ATOM 680 N N . GLY A 1 87 ? -25.013 -8.881 10.051 1.00 72.75 87 GLY A N 1
ATOM 681 C CA . GLY A 1 87 ? -26.274 -8.765 10.775 1.00 72.75 87 GLY A CA 1
ATOM 682 C C . GLY A 1 87 ? -26.907 -10.122 11.117 1.00 72.75 87 GLY A C 1
ATOM 683 O O . GLY A 1 87 ? -27.877 -10.142 11.875 1.00 72.75 87 GLY A O 1
ATOM 684 N N . GLY A 1 88 ? -26.385 -11.244 10.581 1.00 64.88 88 GLY A N 1
ATOM 685 C CA . GLY A 1 88 ? -27.067 -12.542 10.608 1.00 64.88 88 GLY A CA 1
ATOM 686 C C . GLY A 1 88 ? -26.265 -13.821 10.910 1.00 64.88 88 GLY A C 1
ATOM 687 O O . GLY A 1 88 ? -26.840 -14.681 11.577 1.00 64.88 88 GLY A O 1
ATOM 688 N N . ALA A 1 89 ? -25.014 -14.050 10.457 1.00 59.44 89 ALA A N 1
ATOM 689 C CA . ALA A 1 89 ? -24.370 -15.375 10.672 1.00 59.44 89 ALA A CA 1
ATOM 690 C C . ALA A 1 89 ? -22.848 -15.522 10.390 1.00 59.44 89 ALA A C 1
ATOM 692 O O . ALA A 1 89 ? -22.194 -14.642 9.845 1.00 59.44 89 ALA A O 1
ATOM 693 N N . LYS A 1 90 ? -22.336 -16.717 10.770 1.00 56.53 90 LYS A N 1
ATOM 694 C CA . LYS A 1 90 ? -20.954 -17.265 10.768 1.00 56.53 90 LYS A CA 1
ATOM 695 C C . LYS A 1 90 ? -20.308 -17.417 9.374 1.00 56.53 90 LYS A C 1
ATOM 697 O O . LYS A 1 90 ? -20.970 -17.852 8.438 1.00 56.53 90 LYS A O 1
ATOM 702 N N . GLY A 1 91 ? -18.999 -17.146 9.286 1.00 52.53 91 GLY A N 1
ATOM 703 C CA . GLY A 1 91 ? -18.219 -17.114 8.038 1.00 52.53 91 GLY A CA 1
ATOM 704 C C . GLY A 1 91 ? -17.427 -18.373 7.658 1.00 52.53 91 GLY A C 1
ATOM 705 O O . GLY A 1 91 ? -17.186 -19.238 8.499 1.00 52.53 91 GLY A O 1
ATOM 706 N N . GLY A 1 92 ? -17.023 -18.430 6.381 1.00 56.22 92 GLY A N 1
ATOM 707 C CA . GLY A 1 92 ? -16.061 -19.379 5.792 1.00 56.22 92 GLY A CA 1
ATOM 708 C C . GLY A 1 92 ? -14.840 -18.660 5.186 1.00 56.22 92 GLY A C 1
ATOM 709 O O . GLY A 1 92 ? -14.724 -17.443 5.315 1.00 56.22 92 GLY A O 1
ATOM 710 N N . ASP A 1 93 ? -13.935 -19.393 4.530 1.00 57.09 93 ASP A N 1
ATOM 711 C CA . ASP A 1 93 ? -12.678 -18.843 3.995 1.00 57.09 93 ASP A CA 1
ATOM 712 C C . ASP A 1 93 ? -12.885 -18.161 2.623 1.00 57.09 93 ASP A C 1
ATOM 714 O O . ASP A 1 93 ? -13.367 -18.786 1.682 1.00 57.09 93 ASP A O 1
ATOM 718 N N . GLN A 1 94 ? -12.494 -16.880 2.528 1.00 59.34 94 GLN A N 1
ATOM 719 C CA . GLN A 1 94 ? -12.742 -15.912 1.436 1.00 59.34 94 GLN A CA 1
ATOM 720 C C . GLN A 1 94 ? -14.206 -15.506 1.235 1.00 59.34 94 GLN A C 1
ATOM 722 O O . GLN A 1 94 ? -14.946 -16.078 0.437 1.00 59.34 94 GLN A O 1
ATOM 727 N N . THR A 1 95 ? -14.596 -14.426 1.908 1.00 67.00 95 THR A N 1
ATOM 728 C CA . THR A 1 95 ? -15.947 -13.869 1.827 1.00 67.00 95 THR A CA 1
ATOM 729 C C . THR A 1 95 ? -15.926 -12.349 1.762 1.00 67.00 95 THR A C 1
ATOM 731 O O . THR A 1 95 ? -15.189 -11.711 2.516 1.00 67.00 95 THR A O 1
ATOM 734 N N . TYR A 1 96 ? -16.784 -11.760 0.931 1.00 78.06 96 TYR A N 1
ATOM 735 C CA . TYR A 1 96 ? -17.133 -10.348 1.077 1.00 78.06 96 TYR A CA 1
ATOM 736 C C . TYR A 1 96 ? -18.052 -10.171 2.274 1.00 78.06 96 TYR A C 1
ATOM 738 O O . TYR A 1 96 ? -18.819 -11.068 2.612 1.00 78.06 96 TYR A O 1
ATOM 746 N N . VAL A 1 97 ? -17.993 -9.008 2.906 1.00 82.94 97 VAL A N 1
ATOM 747 C CA . VAL A 1 97 ? -18.803 -8.712 4.081 1.00 82.94 97 VAL A CA 1
ATOM 748 C C . VAL A 1 97 ? -19.703 -7.523 3.787 1.00 82.94 97 VAL A C 1
ATOM 750 O O . VAL A 1 97 ? -19.233 -6.491 3.314 1.00 82.94 97 VAL A O 1
ATOM 753 N N . VAL A 1 98 ? -20.988 -7.664 4.099 1.00 85.38 98 VAL A N 1
ATOM 754 C CA . VAL A 1 98 ? -21.981 -6.583 4.072 1.00 85.38 98 VAL A CA 1
ATOM 755 C C . VAL A 1 98 ? -22.572 -6.383 5.464 1.00 85.38 98 VAL A C 1
ATOM 757 O O . VAL A 1 98 ? -22.417 -7.234 6.343 1.00 85.38 98 VAL A O 1
ATOM 760 N N . ASN A 1 99 ? -23.225 -5.236 5.676 1.00 85.44 99 ASN A N 1
ATOM 761 C CA . ASN A 1 99 ? -23.798 -4.850 6.970 1.00 85.44 99 ASN A CA 1
ATOM 762 C C . ASN A 1 99 ? -22.780 -4.939 8.125 1.00 85.44 99 ASN A C 1
ATOM 764 O O . ASN A 1 99 ? -23.116 -5.290 9.252 1.00 85.44 99 ASN A O 1
ATOM 768 N N . HIS A 1 100 ? -21.518 -4.596 7.851 1.00 88.69 100 HIS A N 1
ATOM 769 C CA . HIS A 1 100 ? -20.407 -4.658 8.808 1.00 88.69 100 HIS A CA 1
ATOM 770 C C . HIS A 1 100 ? -20.485 -3.628 9.949 1.00 88.69 100 HIS A C 1
ATOM 772 O O . HIS A 1 100 ? -19.607 -3.593 10.804 1.00 88.69 100 HIS A O 1
ATOM 778 N N . GLY A 1 101 ? -21.482 -2.739 9.957 1.00 90.00 101 GLY A N 1
ATOM 779 C CA . GLY A 1 101 ? -21.657 -1.704 10.985 1.00 90.00 101 GLY A CA 1
ATOM 780 C C . GLY A 1 101 ? -20.735 -0.482 10.853 1.00 90.00 101 GLY A C 1
ATOM 781 O O . GLY A 1 101 ? -21.025 0.554 11.440 1.00 90.00 101 GLY A O 1
ATOM 782 N N . ILE A 1 102 ? -19.664 -0.563 10.055 1.00 92.50 102 ILE A N 1
ATOM 783 C CA . ILE A 1 102 ? -18.837 0.598 9.667 1.00 92.50 102 ILE A CA 1
ATOM 784 C C . ILE A 1 102 ? -19.648 1.529 8.753 1.00 92.50 102 ILE A C 1
ATOM 786 O O . ILE A 1 102 ? -20.224 1.062 7.768 1.00 92.50 102 ILE A O 1
ATOM 790 N N . SER A 1 103 ? -19.701 2.828 9.067 1.00 95.88 103 SER A N 1
ATOM 791 C CA . SER A 1 103 ? -20.423 3.801 8.242 1.00 95.88 103 SER A CA 1
ATOM 792 C C . SER A 1 103 ? -19.710 4.060 6.914 1.00 95.88 103 SER A C 1
ATOM 794 O O . SER A 1 103 ? -18.482 4.072 6.835 1.00 95.88 103 SER A O 1
ATOM 796 N N . GLU A 1 104 ? -20.489 4.326 5.867 1.00 93.69 104 GLU A N 1
ATOM 797 C CA . GLU A 1 104 ? -19.954 4.689 4.550 1.00 93.69 104 GLU A CA 1
ATOM 798 C C . GLU A 1 104 ? -19.128 5.983 4.605 1.00 93.69 104 GLU A C 1
ATOM 800 O O . GLU A 1 104 ? -18.083 6.074 3.967 1.00 93.69 104 GLU A O 1
ATOM 805 N N . SER A 1 105 ? -19.546 6.952 5.429 1.00 96.81 105 SER A N 1
ATOM 806 C CA . SER A 1 105 ? -18.787 8.187 5.647 1.00 96.81 105 SER A CA 1
ATOM 807 C C . SER A 1 105 ? -17.375 7.900 6.157 1.00 96.81 105 SER A C 1
ATOM 809 O O . SER A 1 105 ? -16.421 8.408 5.590 1.00 96.81 105 SER A O 1
ATOM 811 N N . LEU A 1 106 ? -17.226 7.014 7.149 1.00 95.94 106 LEU A N 1
ATOM 812 C CA . LEU A 1 106 ? -15.925 6.683 7.729 1.00 95.94 106 LEU A CA 1
ATOM 813 C C . LEU A 1 106 ? -15.013 5.975 6.719 1.00 95.94 106 LEU A C 1
ATOM 815 O O . LEU A 1 106 ? -13.812 6.232 6.696 1.00 95.94 106 LEU A O 1
ATOM 819 N N . LEU A 1 107 ? -15.569 5.102 5.871 1.00 94.81 107 LEU A N 1
ATOM 820 C CA . LEU A 1 107 ? -14.814 4.466 4.787 1.00 94.81 107 LEU A CA 1
ATOM 821 C C . LEU A 1 107 ? -14.321 5.499 3.768 1.00 94.81 107 LEU A C 1
ATOM 823 O O . LEU A 1 107 ? -13.153 5.466 3.382 1.00 94.81 107 LEU A O 1
ATOM 827 N N . ASN A 1 108 ? -15.192 6.427 3.367 1.00 95.44 108 ASN A N 1
ATOM 828 C CA . ASN A 1 108 ? -14.850 7.484 2.419 1.00 95.44 108 ASN A CA 1
ATOM 829 C C . ASN A 1 108 ? -13.807 8.447 2.994 1.00 95.44 108 ASN A C 1
ATOM 831 O O . ASN A 1 108 ? -12.833 8.747 2.309 1.00 95.44 108 ASN A O 1
ATOM 835 N N . ASP A 1 109 ? -13.966 8.864 4.251 1.00 96.19 109 ASP A N 1
ATOM 836 C CA . ASP A 1 109 ? -13.009 9.724 4.952 1.00 96.19 109 ASP A CA 1
ATOM 837 C C . ASP A 1 109 ? -11.641 9.034 5.048 1.00 96.19 109 ASP A C 1
ATOM 839 O O . ASP A 1 109 ? -10.617 9.619 4.701 1.00 96.19 109 ASP A O 1
ATOM 843 N N . THR A 1 110 ? -11.621 7.749 5.422 1.00 92.06 110 THR A N 1
ATOM 844 C CA . THR A 1 110 ? -10.389 6.945 5.492 1.00 92.06 110 THR A CA 1
ATOM 845 C C . THR A 1 110 ? -9.698 6.866 4.130 1.00 92.06 110 THR A C 1
ATOM 847 O O . THR A 1 110 ? -8.484 7.041 4.032 1.00 92.06 110 THR A O 1
ATOM 850 N N . MET A 1 111 ? -10.457 6.626 3.057 1.00 93.50 111 MET A N 1
ATOM 851 C CA . MET A 1 111 ? -9.904 6.574 1.704 1.00 93.50 111 MET A CA 1
ATOM 852 C C . MET A 1 111 ? -9.403 7.948 1.232 1.00 93.50 111 MET A C 1
ATOM 854 O O . MET A 1 111 ? -8.403 8.021 0.517 1.00 93.50 111 MET A O 1
ATOM 858 N N . GLY A 1 112 ? -10.056 9.031 1.663 1.00 95.06 112 GLY A N 1
ATOM 859 C CA . GLY A 1 112 ? -9.607 10.406 1.454 1.00 95.06 112 GLY A CA 1
ATOM 860 C C . GLY A 1 112 ? -8.235 10.661 2.074 1.00 95.06 112 GLY A C 1
ATOM 861 O O . GLY A 1 112 ? -7.325 11.066 1.359 1.00 95.06 112 GLY A O 1
ATOM 862 N N . VAL A 1 113 ? -8.053 10.310 3.351 1.00 91.38 113 VAL A N 1
ATOM 863 C CA . VAL A 1 113 ? -6.769 10.463 4.064 1.00 91.38 113 VAL A CA 1
ATOM 864 C C . VAL A 1 113 ? -5.639 9.700 3.366 1.00 91.38 113 VAL A C 1
ATOM 866 O O . VAL A 1 113 ? -4.560 10.249 3.154 1.00 91.38 113 VAL A O 1
ATOM 869 N N . PHE A 1 114 ? -5.873 8.450 2.949 1.00 88.75 114 PHE A N 1
ATOM 870 C CA . PHE A 1 114 ? -4.859 7.696 2.203 1.00 88.75 114 PHE A CA 1
ATOM 871 C C . PHE A 1 114 ? -4.523 8.346 0.861 1.00 88.75 114 PHE A C 1
ATOM 873 O O . PHE A 1 114 ? -3.358 8.373 0.471 1.00 88.75 114 PHE A O 1
ATOM 880 N N . LYS A 1 115 ? -5.523 8.869 0.148 1.00 91.00 115 LYS A N 1
ATOM 881 C CA . LYS A 1 115 ? -5.287 9.559 -1.119 1.00 91.00 115 LYS A CA 1
ATOM 882 C C . LYS A 1 115 ? -4.444 10.816 -0.912 1.00 91.00 115 LYS A C 1
ATOM 884 O O . LYS A 1 115 ? -3.434 10.967 -1.588 1.00 91.00 115 LYS A O 1
ATOM 889 N N . GLU A 1 116 ? -4.832 11.664 0.038 1.00 90.75 116 GLU A N 1
ATOM 890 C CA . GLU A 1 116 ? -4.090 12.878 0.393 1.00 90.75 116 GLU A CA 1
ATOM 891 C C . GLU A 1 116 ? -2.635 12.553 0.724 1.00 90.75 116 GLU A C 1
ATOM 893 O O . GLU A 1 116 ? -1.735 13.189 0.187 1.00 90.75 116 GLU A O 1
ATOM 898 N N . PHE A 1 117 ? -2.403 11.504 1.517 1.00 87.06 117 PHE A N 1
ATOM 899 C CA . PHE A 1 117 ? -1.066 11.034 1.858 1.00 87.06 117 PHE A CA 1
ATOM 900 C C . PHE A 1 117 ? -0.212 10.672 0.634 1.00 87.06 117 PHE A C 1
ATOM 902 O O . PHE A 1 117 ? 0.927 11.118 0.519 1.00 87.06 117 PHE A O 1
ATOM 909 N N . PHE A 1 118 ? -0.726 9.842 -0.279 1.00 86.38 118 PHE A N 1
ATOM 910 C CA . PHE A 1 118 ? 0.057 9.408 -1.443 1.00 86.38 118 PHE A CA 1
ATOM 911 C C . PHE A 1 118 ? 0.253 10.527 -2.477 1.00 86.38 118 PHE A C 1
ATOM 913 O O . PHE A 1 118 ? 1.279 10.520 -3.168 1.00 86.38 118 PHE A O 1
ATOM 920 N N . ASP A 1 119 ? -0.669 11.493 -2.521 1.00 87.38 119 ASP A N 1
ATOM 921 C CA . ASP A 1 119 ? -0.596 12.704 -3.346 1.00 87.38 119 ASP A CA 1
ATOM 922 C C . ASP A 1 119 ? 0.395 13.755 -2.790 1.00 87.38 119 ASP A C 1
ATOM 924 O O . ASP A 1 119 ? 0.755 14.684 -3.517 1.00 87.38 119 ASP A O 1
ATOM 928 N N . LEU A 1 120 ? 0.877 13.616 -1.543 1.00 84.62 120 LEU A N 1
ATOM 929 C CA . LEU A 1 120 ? 1.931 14.478 -0.991 1.00 84.62 120 LEU A CA 1
ATOM 930 C C . LEU A 1 120 ? 3.204 14.438 -1.849 1.00 84.62 120 LEU A C 1
ATOM 932 O O . LEU A 1 120 ? 3.547 13.422 -2.471 1.00 84.62 120 LEU A O 1
ATOM 936 N N . HIS A 1 121 ? 3.953 15.542 -1.831 1.00 80.50 121 HIS A N 1
ATOM 937 C CA . HIS A 1 121 ? 5.246 15.613 -2.497 1.00 80.50 121 HIS A CA 1
ATOM 938 C C . HIS A 1 121 ? 6.241 14.627 -1.873 1.00 80.50 121 HIS A C 1
ATOM 940 O O . HIS A 1 121 ? 6.143 14.259 -0.702 1.00 80.50 121 HIS A O 1
ATOM 946 N N . ALA A 1 122 ? 7.221 14.189 -2.669 1.00 76.00 122 ALA A N 1
ATOM 947 C CA . ALA A 1 122 ? 8.234 13.243 -2.208 1.00 76.00 122 ALA A CA 1
ATOM 948 C C . ALA A 1 122 ? 8.969 13.753 -0.958 1.00 76.00 122 ALA A C 1
ATOM 950 O O . ALA A 1 122 ? 9.211 12.966 -0.056 1.00 76.00 122 ALA A O 1
ATOM 951 N N . GLU A 1 123 ? 9.237 15.059 -0.872 1.00 75.44 123 GLU A N 1
ATOM 952 C CA . GLU A 1 123 ? 9.885 15.713 0.275 1.00 75.44 123 GLU A CA 1
ATOM 953 C C . GLU A 1 123 ? 9.100 15.533 1.585 1.00 75.44 123 GLU A C 1
ATOM 955 O O . GLU A 1 123 ? 9.686 15.228 2.623 1.00 75.44 123 GLU A O 1
ATOM 960 N N . ASP A 1 124 ? 7.771 15.638 1.529 1.00 77.38 124 ASP A N 1
ATOM 961 C CA . ASP A 1 124 ? 6.899 15.476 2.697 1.00 77.38 124 ASP A CA 1
ATOM 962 C C . ASP A 1 124 ? 6.778 13.999 3.105 1.00 77.38 124 ASP A C 1
ATOM 964 O O . ASP A 1 124 ? 6.765 13.663 4.293 1.00 77.38 124 ASP A O 1
ATOM 968 N N . LYS A 1 125 ? 6.755 13.098 2.113 1.00 78.12 125 LYS A N 1
ATOM 969 C CA . LYS A 1 125 ? 6.745 11.638 2.315 1.00 78.12 125 LYS A CA 1
ATOM 970 C C . LYS A 1 125 ? 8.087 11.098 2.792 1.00 78.12 125 LYS A C 1
ATOM 972 O O . LYS A 1 125 ? 8.139 10.009 3.366 1.00 78.12 125 LYS A O 1
ATOM 977 N N . ALA A 1 126 ? 9.158 11.851 2.578 1.00 72.38 126 ALA A N 1
ATOM 978 C CA . ALA A 1 126 ? 10.513 11.398 2.799 1.00 72.38 126 ALA A CA 1
ATOM 979 C C . ALA A 1 126 ? 10.699 10.955 4.257 1.00 72.38 126 ALA A C 1
ATOM 981 O O . ALA A 1 126 ? 11.106 9.821 4.501 1.00 72.38 126 ALA A O 1
ATOM 982 N N . ASN A 1 127 ? 10.251 11.756 5.233 1.00 68.44 127 ASN A N 1
ATOM 983 C CA . ASN A 1 127 ? 10.372 11.477 6.677 1.00 68.44 127 ASN A CA 1
ATOM 984 C C . ASN A 1 127 ? 9.827 10.102 7.128 1.00 68.44 127 ASN A C 1
ATOM 986 O O . ASN A 1 127 ? 10.203 9.597 8.195 1.00 68.44 127 ASN A O 1
ATOM 990 N N . LEU A 1 128 ? 8.943 9.512 6.321 1.00 71.25 128 LEU A N 1
ATOM 991 C CA . LEU A 1 128 ? 8.268 8.236 6.547 1.00 71.25 128 LEU A CA 1
ATOM 992 C C . LEU A 1 128 ? 8.919 7.050 5.834 1.00 71.25 128 LEU A C 1
ATOM 994 O O . LEU A 1 128 ? 8.518 5.903 6.055 1.00 71.25 128 LEU A O 1
ATOM 998 N N . TYR A 1 129 ? 9.904 7.313 4.980 1.00 69.56 129 TYR A N 1
ATOM 999 C CA . TYR A 1 129 ? 10.616 6.282 4.254 1.00 69.56 129 TYR A CA 1
ATOM 1000 C C . TYR A 1 129 ? 11.519 5.452 5.158 1.00 69.56 129 TYR A C 1
ATOM 1002 O O . TYR A 1 129 ? 12.119 5.937 6.123 1.00 69.56 129 TYR A O 1
ATOM 1010 N N . PHE A 1 130 ? 11.599 4.173 4.810 1.00 63.88 130 PHE A N 1
ATOM 1011 C CA . PHE A 1 130 ? 12.369 3.170 5.516 1.00 63.88 130 PHE A CA 1
ATOM 1012 C C . PHE A 1 130 ? 13.871 3.460 5.470 1.00 63.88 130 PHE A C 1
ATOM 1014 O O . PHE A 1 130 ? 14.503 3.300 4.431 1.00 63.88 130 PHE A O 1
ATOM 1021 N N . ASP A 1 131 ? 14.440 3.826 6.618 1.00 55.59 131 ASP A N 1
ATOM 1022 C CA . ASP A 1 131 ? 15.895 3.761 6.831 1.00 55.59 131 ASP A CA 1
ATOM 1023 C C . ASP A 1 131 ? 16.286 3.387 8.275 1.00 55.59 131 ASP A C 1
ATOM 1025 O O . ASP A 1 131 ? 17.456 3.221 8.609 1.00 55.59 131 ASP A O 1
ATOM 1029 N N . ASP A 1 132 ? 15.300 3.208 9.164 1.00 56.09 132 ASP A N 1
ATOM 1030 C CA . ASP A 1 132 ? 15.542 2.736 10.526 1.00 56.09 132 ASP A CA 1
ATOM 1031 C C . ASP A 1 132 ? 14.757 1.440 10.772 1.00 56.09 132 ASP A C 1
ATOM 1033 O O . ASP A 1 132 ? 13.531 1.490 10.895 1.00 56.09 132 ASP A O 1
ATOM 1037 N N . PRO A 1 133 ? 15.426 0.280 10.908 1.00 55.91 133 PRO A N 1
ATOM 1038 C CA . PRO A 1 133 ? 14.771 -0.983 11.248 1.00 55.91 133 PRO A CA 1
ATOM 1039 C C . PRO A 1 133 ? 14.074 -0.964 12.623 1.00 55.91 133 PRO A C 1
ATOM 1041 O O . PRO A 1 133 ? 13.399 -1.931 12.978 1.00 55.91 133 PRO A O 1
ATOM 1044 N N . LYS A 1 134 ? 14.228 0.109 13.412 1.00 55.25 134 LYS A N 1
ATOM 1045 C CA . LYS A 1 134 ? 13.501 0.350 14.668 1.00 55.25 134 LYS A CA 1
ATOM 1046 C C . LYS A 1 134 ? 12.205 1.141 14.487 1.00 55.25 134 LYS A C 1
ATOM 1048 O O . LYS A 1 134 ? 11.398 1.162 15.419 1.00 55.25 134 LYS A O 1
ATOM 1053 N N . LYS A 1 135 ? 11.986 1.803 13.345 1.00 61.53 135 LYS A N 1
ATOM 1054 C CA . LYS A 1 135 ? 10.716 2.482 13.060 1.00 61.53 135 LYS A CA 1
ATOM 1055 C C . LYS A 1 135 ? 9.676 1.436 12.680 1.00 61.53 135 LYS A C 1
ATOM 1057 O O . LYS A 1 135 ? 9.882 0.601 11.807 1.00 61.53 135 LYS A O 1
ATOM 1062 N N . SER A 1 136 ? 8.561 1.461 13.399 1.00 60.78 136 SER A N 1
ATOM 1063 C CA . SER A 1 136 ? 7.494 0.474 13.256 1.00 60.78 136 SER A CA 1
ATOM 1064 C C . SER A 1 136 ? 6.609 0.771 12.032 1.00 60.78 136 SER A C 1
ATOM 1066 O O . SER A 1 136 ? 6.054 -0.154 11.439 1.00 60.78 136 SER A O 1
ATOM 1068 N N . TYR A 1 137 ? 6.518 2.047 11.633 1.00 64.38 137 TYR A 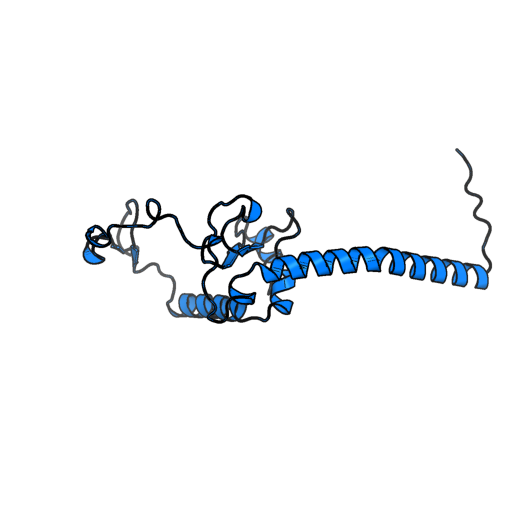N 1
ATOM 1069 C CA . TYR A 1 137 ? 5.818 2.524 10.445 1.00 64.38 137 TYR A CA 1
ATOM 1070 C C . TYR A 1 137 ? 6.763 2.610 9.244 1.00 64.38 137 TYR A C 1
ATOM 1072 O O . TYR A 1 137 ? 7.927 2.979 9.390 1.00 64.38 137 TYR A O 1
ATOM 1080 N N . MET A 1 138 ? 6.270 2.257 8.058 1.00 76.56 138 MET A N 1
ATOM 1081 C CA . MET A 1 138 ? 7.134 2.060 6.898 1.00 76.56 138 MET A CA 1
ATOM 1082 C C . MET A 1 138 ? 6.407 2.401 5.597 1.00 76.56 138 MET A C 1
ATOM 1084 O O . MET A 1 138 ? 5.505 1.666 5.187 1.00 76.56 138 MET A O 1
ATOM 1088 N N . LEU A 1 139 ? 6.806 3.504 4.953 1.00 83.81 139 LEU A N 1
ATOM 1089 C CA . LEU A 1 139 ? 6.536 3.730 3.533 1.00 83.81 139 LEU A CA 1
ATOM 1090 C C . LEU A 1 139 ? 7.580 2.965 2.714 1.00 83.81 139 LEU A C 1
ATOM 1092 O O . LEU A 1 139 ? 8.784 3.159 2.885 1.00 83.81 139 LEU A O 1
ATOM 1096 N N . SER A 1 140 ? 7.113 2.091 1.830 1.00 84.12 140 SER A N 1
ATOM 1097 C CA . SER A 1 140 ? 7.955 1.265 0.965 1.00 84.12 140 SER A CA 1
ATOM 1098 C C . SER A 1 140 ? 7.307 1.055 -0.398 1.00 84.12 140 SER A C 1
ATOM 1100 O O . SER A 1 140 ? 6.105 1.248 -0.573 1.00 84.12 140 SER A O 1
ATOM 1102 N N . THR A 1 141 ? 8.111 0.611 -1.357 1.00 88.50 141 THR A N 1
ATOM 1103 C CA . THR A 1 141 ? 7.660 0.193 -2.687 1.00 88.50 141 THR A CA 1
ATOM 1104 C C . THR A 1 141 ? 7.819 -1.313 -2.851 1.00 88.50 141 THR A C 1
ATOM 1106 O O . THR A 1 141 ? 8.631 -1.941 -2.174 1.00 88.50 141 THR A O 1
ATOM 1109 N N . SER A 1 142 ? 7.021 -1.898 -3.737 1.00 91.25 142 SER A N 1
ATOM 1110 C CA . SER A 1 142 ? 7.000 -3.319 -4.044 1.00 91.25 142 SER A CA 1
ATOM 1111 C C . SER A 1 142 ? 6.749 -4.202 -2.807 1.00 91.25 142 SER A C 1
ATOM 1113 O O . SER A 1 142 ? 5.623 -4.231 -2.285 1.00 91.25 142 SER A O 1
ATOM 1115 N N . SER A 1 143 ? 7.764 -4.923 -2.320 1.00 85.62 143 SER A N 1
ATOM 1116 C CA . SER A 1 143 ? 7.717 -5.824 -1.168 1.00 85.62 143 SER A CA 1
ATOM 1117 C C . SER A 1 143 ? 8.582 -5.321 -0.002 1.00 85.62 143 SER A C 1
ATOM 1119 O O . SER A 1 143 ? 9.128 -4.223 -0.021 1.00 85.62 143 SER A O 1
ATOM 1121 N N . GLY A 1 144 ? 8.673 -6.103 1.078 1.00 78.44 144 GLY A N 1
ATOM 1122 C CA . GLY A 1 144 ? 9.605 -5.818 2.178 1.00 78.44 144 GLY A CA 1
ATOM 1123 C C . GLY A 1 144 ? 11.065 -6.163 1.857 1.00 78.44 144 GLY A C 1
ATOM 1124 O O . GLY A 1 144 ? 11.936 -5.917 2.684 1.00 78.44 144 GLY A O 1
ATOM 1125 N N . TYR A 1 145 ? 11.330 -6.756 0.689 1.00 83.00 145 TYR A N 1
ATOM 1126 C CA . TYR A 1 145 ? 12.633 -7.285 0.289 1.00 83.00 145 TYR A CA 1
ATOM 1127 C C . TYR A 1 145 ? 13.022 -6.776 -1.103 1.00 83.00 145 TYR A C 1
ATOM 1129 O O . TYR A 1 145 ? 13.435 -7.558 -1.953 1.00 83.00 145 TYR A O 1
ATOM 1137 N N . PHE A 1 146 ? 12.870 -5.467 -1.332 1.00 85.12 146 PHE A N 1
ATOM 1138 C CA . PHE A 1 146 ? 13.046 -4.833 -2.644 1.00 85.12 146 PHE A CA 1
ATOM 1139 C C . PHE A 1 146 ? 14.347 -5.234 -3.355 1.00 85.12 146 PHE A C 1
ATOM 1141 O O . PHE A 1 146 ? 14.328 -5.582 -4.526 1.00 85.12 146 PHE A O 1
ATOM 1148 N N . ASP A 1 147 ? 15.482 -5.236 -2.652 1.00 85.62 147 ASP A N 1
ATOM 1149 C CA . ASP A 1 147 ? 16.778 -5.550 -3.274 1.00 85.62 147 ASP A CA 1
ATOM 1150 C C . ASP A 1 147 ? 17.018 -7.069 -3.462 1.00 85.62 147 ASP A C 1
ATOM 1152 O O . ASP A 1 147 ? 18.036 -7.465 -4.028 1.00 85.62 147 ASP A O 1
ATOM 1156 N N . LEU A 1 148 ? 16.115 -7.930 -2.969 1.00 88.12 148 LEU A N 1
ATOM 1157 C CA . LEU A 1 148 ? 16.208 -9.396 -3.067 1.00 88.12 148 LEU A CA 1
ATOM 1158 C C . LEU A 1 148 ? 15.183 -10.008 -4.028 1.00 88.12 148 LEU A C 1
ATOM 1160 O O . LEU A 1 148 ? 15.191 -11.224 -4.214 1.00 88.12 148 LEU A O 1
ATOM 1164 N N . GLU A 1 149 ? 14.265 -9.215 -4.578 1.00 89.81 149 GLU A N 1
ATOM 1165 C CA . GLU A 1 149 ? 13.232 -9.726 -5.476 1.00 89.81 149 GLU A CA 1
ATOM 1166 C C . GLU A 1 149 ? 13.679 -9.674 -6.939 1.00 89.81 149 GLU A C 1
ATOM 1168 O O . GLU A 1 149 ? 14.220 -8.677 -7.407 1.00 89.81 149 GLU A O 1
ATOM 1173 N N . ASP A 1 150 ? 13.418 -10.758 -7.672 1.00 90.94 150 ASP A N 1
ATOM 1174 C CA . ASP A 1 150 ? 13.724 -10.836 -9.105 1.00 90.94 150 ASP A CA 1
ATOM 1175 C C . ASP A 1 150 ? 12.746 -9.998 -9.948 1.00 90.94 150 ASP A C 1
ATOM 1177 O O . ASP A 1 150 ? 13.083 -9.531 -11.036 1.00 90.94 150 ASP A O 1
ATOM 1181 N N . VAL A 1 151 ? 11.515 -9.834 -9.448 1.00 93.06 151 VAL A N 1
ATOM 1182 C CA . VAL A 1 151 ? 10.453 -9.033 -10.065 1.00 93.06 151 VAL A CA 1
ATOM 1183 C C . VAL A 1 151 ? 9.766 -8.198 -8.989 1.00 93.06 151 VAL A C 1
ATOM 1185 O O . VAL A 1 151 ? 9.190 -8.739 -8.044 1.00 93.06 151 VAL A O 1
ATOM 1188 N N . HIS A 1 152 ? 9.787 -6.882 -9.162 1.00 93.44 152 HIS A N 1
ATOM 1189 C CA . HIS A 1 152 ? 9.125 -5.913 -8.306 1.00 93.44 152 HIS A CA 1
ATOM 1190 C C . HIS A 1 152 ? 7.606 -5.887 -8.548 1.00 93.44 152 HIS A C 1
ATOM 1192 O O . HIS A 1 152 ? 7.106 -5.953 -9.675 1.00 93.44 152 HIS A O 1
ATOM 1198 N N . LEU A 1 153 ? 6.847 -5.735 -7.466 1.00 92.88 153 LEU A N 1
ATOM 1199 C CA . LEU A 1 153 ? 5.410 -5.503 -7.473 1.00 92.88 153 LEU A CA 1
ATOM 1200 C C . LEU A 1 153 ? 5.105 -4.046 -7.827 1.00 92.88 153 LEU A C 1
ATOM 1202 O O . LEU A 1 153 ? 5.707 -3.118 -7.292 1.00 92.88 153 LEU A O 1
ATOM 1206 N N . TRP A 1 154 ? 4.086 -3.842 -8.662 1.00 92.62 154 TRP A N 1
ATOM 1207 C CA . TRP A 1 154 ? 3.599 -2.510 -9.023 1.00 92.62 154 TRP A CA 1
ATOM 1208 C C . TRP A 1 154 ? 2.742 -1.890 -7.910 1.00 92.62 154 TRP A C 1
ATOM 1210 O O . TRP A 1 154 ? 1.515 -1.817 -8.017 1.00 92.62 154 TRP A O 1
ATOM 1220 N N . ARG A 1 155 ? 3.372 -1.505 -6.797 1.00 91.88 155 ARG A N 1
ATOM 1221 C CA . ARG A 1 155 ? 2.709 -0.828 -5.678 1.00 91.88 155 ARG A CA 1
ATOM 1222 C C . ARG A 1 155 ? 3.678 -0.006 -4.834 1.00 91.88 155 ARG A C 1
ATOM 1224 O O . ARG A 1 155 ? 4.780 -0.461 -4.558 1.00 91.88 155 ARG A O 1
ATOM 1231 N N . ASP A 1 156 ? 3.184 1.106 -4.312 1.00 90.75 156 ASP A N 1
ATOM 1232 C CA . ASP A 1 156 ? 3.704 1.709 -3.086 1.00 90.75 156 ASP A CA 1
ATOM 1233 C C . ASP A 1 156 ? 2.764 1.327 -1.937 1.00 90.75 156 ASP A C 1
ATOM 1235 O O . ASP A 1 156 ? 1.560 1.142 -2.143 1.00 90.75 156 ASP A O 1
ATOM 1239 N N . TYR A 1 157 ? 3.290 1.159 -0.726 1.00 88.00 157 TYR A N 1
ATOM 1240 C CA . TYR A 1 157 ? 2.475 0.839 0.439 1.00 88.00 157 TYR A CA 1
ATOM 1241 C C . TYR A 1 157 ? 2.993 1.505 1.706 1.00 88.00 157 TYR A C 1
ATOM 1243 O O . TYR A 1 157 ? 4.193 1.645 1.931 1.00 88.00 157 TYR A O 1
ATOM 1251 N N . LEU A 1 158 ? 2.040 1.865 2.559 1.00 86.38 158 LEU A N 1
ATOM 1252 C CA . LEU A 1 158 ? 2.277 2.375 3.895 1.00 86.38 158 LEU A CA 1
ATOM 1253 C C . LEU A 1 158 ? 1.876 1.291 4.893 1.00 86.38 158 LEU A C 1
ATOM 1255 O O . LEU A 1 158 ? 0.742 0.807 4.887 1.00 86.38 158 LEU A O 1
ATOM 1259 N N . ARG A 1 159 ? 2.816 0.881 5.739 1.00 83.88 159 ARG A N 1
ATOM 1260 C CA . ARG A 1 159 ? 2.568 -0.071 6.819 1.00 83.88 159 ARG A CA 1
ATOM 1261 C C . ARG A 1 159 ? 2.548 0.673 8.143 1.00 83.88 159 ARG A C 1
ATOM 1263 O O . ARG A 1 159 ? 3.562 1.234 8.536 1.00 83.88 159 ARG A O 1
ATOM 1270 N N . HIS A 1 160 ? 1.430 0.581 8.853 1.00 82.50 160 HIS A N 1
ATOM 1271 C CA . HIS A 1 160 ? 1.308 1.004 10.244 1.00 82.50 160 HIS A CA 1
ATOM 1272 C C . HIS A 1 160 ? 0.964 -0.207 11.110 1.00 82.50 160 HIS A C 1
ATOM 1274 O O . HIS A 1 160 ? -0.056 -0.859 10.879 1.00 82.50 160 HIS A O 1
ATOM 1280 N N . PRO A 1 161 ? 1.799 -0.557 12.097 1.00 82.44 161 PRO A N 1
ATOM 1281 C CA . PRO A 1 161 ? 1.390 -1.438 13.175 1.00 82.44 161 PRO A CA 1
ATOM 1282 C C . PRO A 1 161 ? 0.230 -0.793 13.925 1.00 82.44 161 PRO A C 1
ATOM 1284 O O . PRO A 1 161 ? 0.205 0.424 14.098 1.00 82.44 161 PRO A O 1
ATOM 1287 N N . CYS A 1 162 ? -0.727 -1.615 14.348 1.00 85.00 162 CYS A N 1
ATOM 1288 C CA . CYS A 1 162 ? -1.922 -1.156 15.060 1.00 85.00 162 CYS A CA 1
ATOM 1289 C C . CYS A 1 162 ? -2.140 -1.885 16.389 1.00 85.00 162 CYS A C 1
ATOM 1291 O O . CYS A 1 162 ? -3.210 -1.775 16.984 1.00 85.00 162 CYS A O 1
ATOM 1293 N N . HIS A 1 163 ? -1.158 -2.668 16.841 1.00 85.44 163 HIS A N 1
ATOM 1294 C CA . HIS A 1 163 ? -1.256 -3.429 18.076 1.00 85.44 163 HIS A CA 1
ATOM 1295 C C . HIS A 1 163 ? 0.108 -3.563 18.775 1.00 85.44 163 HIS A C 1
ATOM 1297 O O . HIS A 1 163 ? 1.048 -4.030 18.126 1.00 85.44 163 HIS A O 1
ATOM 1303 N N . PRO A 1 164 ? 0.206 -3.238 20.080 1.00 89.75 164 PRO A N 1
ATOM 1304 C CA . PRO A 1 164 ? -0.819 -2.604 20.927 1.00 89.75 164 PRO A CA 1
ATOM 1305 C C . PRO A 1 164 ? -1.154 -1.174 20.470 1.00 89.75 164 PRO A C 1
ATOM 1307 O O . PRO A 1 164 ? -0.272 -0.448 20.014 1.00 89.75 164 PRO A O 1
ATOM 1310 N N . LEU A 1 165 ? -2.428 -0.772 20.545 1.00 85.56 165 LEU A N 1
ATOM 1311 C CA . LEU A 1 165 ? -2.903 0.471 19.922 1.00 85.56 165 LEU A CA 1
ATOM 1312 C C . LEU A 1 165 ? -2.232 1.708 20.534 1.00 85.56 165 LEU A C 1
ATOM 1314 O O . LEU A 1 165 ? -1.795 2.595 19.808 1.00 85.56 165 LEU A O 1
ATOM 1318 N N . GLU A 1 166 ? -2.109 1.739 21.857 1.00 87.19 166 GLU A N 1
ATOM 1319 C CA . GLU A 1 166 ? -1.570 2.865 22.622 1.00 87.19 166 GLU A CA 1
ATOM 1320 C C . GLU A 1 166 ? -0.111 3.169 22.265 1.00 87.19 166 GLU A C 1
ATOM 1322 O O . GLU A 1 166 ? 0.294 4.330 22.241 1.00 87.19 166 GLU A O 1
ATOM 1327 N N . GLU A 1 167 ? 0.670 2.131 21.962 1.00 84.31 167 GLU A N 1
ATOM 1328 C CA . GLU A 1 167 ? 2.064 2.252 21.529 1.00 84.31 167 GLU A CA 1
ATOM 1329 C C . GLU A 1 167 ? 2.149 2.683 20.060 1.00 84.31 167 GLU A C 1
ATOM 1331 O O . GLU A 1 167 ? 2.964 3.530 19.697 1.00 84.31 167 GLU A O 1
ATOM 1336 N N . CYS A 1 168 ? 1.268 2.139 19.218 1.00 81.00 168 CYS A N 1
ATOM 1337 C CA . CYS A 1 168 ? 1.255 2.404 17.784 1.00 81.00 168 CYS A CA 1
ATOM 1338 C C . CYS A 1 168 ? 0.799 3.828 17.449 1.00 81.00 168 CYS A C 1
ATOM 1340 O O . CYS A 1 168 ? 1.414 4.488 16.613 1.00 81.00 168 CYS A O 1
ATOM 1342 N N . MET A 1 169 ? -0.239 4.331 18.125 1.00 81.25 169 MET A N 1
ATOM 1343 C CA . MET A 1 169 ? -0.803 5.661 17.864 1.00 81.25 169 MET A CA 1
ATOM 1344 C C . MET A 1 169 ? 0.206 6.791 18.074 1.00 81.25 169 MET A C 1
ATOM 1346 O O . MET A 1 169 ? 0.127 7.807 17.394 1.00 81.25 169 MET A O 1
ATOM 1350 N N . GLN A 1 170 ? 1.167 6.620 18.987 1.00 79.06 170 GLN A N 1
ATOM 1351 C CA . GLN A 1 170 ? 2.230 7.608 19.219 1.00 79.06 170 GLN A CA 1
ATOM 1352 C C . GLN A 1 170 ? 3.191 7.738 18.032 1.00 79.06 170 GLN A C 1
ATOM 1354 O O . GLN A 1 170 ? 3.943 8.706 17.949 1.00 79.06 170 GLN A O 1
ATOM 1359 N N . GLN A 1 171 ? 3.200 6.745 17.145 1.00 70.19 171 GLN A N 1
ATOM 1360 C CA . GLN A 1 171 ? 4.141 6.624 16.038 1.00 70.19 171 GLN A CA 1
ATOM 1361 C C . GLN A 1 171 ? 3.490 6.901 14.681 1.00 70.19 171 GLN A C 1
ATOM 1363 O O . GLN A 1 171 ? 4.197 6.994 13.682 1.00 70.19 171 GLN A O 1
ATOM 1368 N N . TRP A 1 172 ? 2.162 7.010 14.615 1.00 74.56 172 TRP A N 1
ATOM 1369 C CA . TRP A 1 172 ? 1.469 7.389 13.388 1.00 74.56 172 TRP A CA 1
ATOM 1370 C C . TRP A 1 172 ? 1.671 8.883 13.142 1.00 74.56 172 TRP A C 1
ATOM 1372 O O . TRP A 1 172 ? 1.496 9.697 14.049 1.00 74.56 172 TRP A O 1
ATOM 1382 N N . THR A 1 173 ? 2.072 9.246 11.927 1.00 61.94 173 THR A N 1
ATOM 1383 C CA . THR A 1 173 ? 2.152 10.653 11.531 1.00 61.94 173 THR A CA 1
ATOM 1384 C C . THR A 1 173 ? 0.762 11.268 11.531 1.00 61.94 173 THR A C 1
ATOM 1386 O O . THR A 1 173 ? -0.171 10.658 11.009 1.00 61.94 173 THR A O 1
ATOM 1389 N N . GLN A 1 174 ? 0.644 12.445 12.148 1.00 52.53 174 GLN A N 1
ATOM 1390 C CA . GLN A 1 174 ? -0.543 13.294 12.045 1.00 52.53 174 GLN A CA 1
ATOM 1391 C C . GLN A 1 174 ? -0.529 14.090 10.748 1.00 52.53 174 GLN A C 1
ATOM 1393 O O . GLN A 1 174 ? 0.587 14.465 10.320 1.00 52.53 174 GLN A O 1
#

pLDDT: mean 73.34, std 15.89, range [34.44, 96.81]

InterPro domains:
  IPR026992 Non-haem dioxygenase, N-terminal domain [PF14226] (96-170)
  IPR027443 Isopenicillin N synthase-like superfamily [G3DSA:2.60.120.330] (39-174)
  IPR050295 Plant 2-oxoglutarate-dependent oxidoreductases [PTHR47991] (73-173)

Sequence (174 aa):
MSSIALQALDHNQCIVYVFYLITRLSALCEPLLSQLIHIHIEGMEKLISSWYNGQTLPESYIFPLDARSGNLTTAPSRDNIPVIDLGGAKGGDQTYVVNHGISESLLNDTMGVFKEFFDLHAEDKANLYFDDPKKSYMLSTSSGYFDLEDVHLWRDYLRHPCHPLEECMQQWTQ